Protein AF-A0A557ZTE5-F1 (afdb_monomer_lite)

Radius of gyration: 13.23 Å; chains: 1; bounding box: 36×26×34 Å

Secondary structure (DSSP, 8-state):
--BPPHHHHHHHHHHHT--HHHHHHHHHHHHHHHTTBTT-EE-STT--EETTTTEE-TTTHHHHHHHHHT-SSGGGGGSHHHHHHHHHHHTTTTT--TT-HHHHTSGGGGGHHHHHHHHHHHHHT-

Structure (mmCIF, N/CA/C/O backbone):
data_AF-A0A557ZTE5-F1
#
_entry.id   AF-A0A557ZTE5-F1
#
loop_
_atom_site.group_PDB
_atom_site.id
_atom_site.type_symbol
_atom_site.label_atom_id
_atom_site.label_alt_id
_atom_site.label_comp_id
_atom_site.label_asym_id
_atom_site.label_entity_id
_atom_site.label_seq_id
_atom_site.pdbx_PDB_ins_code
_atom_site.Cartn_x
_atom_site.Cartn_y
_atom_site.Cartn_z
_atom_site.occupancy
_atom_site.B_iso_or_equiv
_atom_site.auth_seq_id
_atom_site.auth_comp_id
_atom_site.auth_asym_id
_atom_site.auth_atom_id
_atom_site.pdbx_PDB_model_num
ATOM 1 N N . MET A 1 1 ? -8.507 14.419 -7.796 1.00 54.81 1 MET A N 1
ATOM 2 C CA . MET A 1 1 ? -7.677 13.266 -7.385 1.00 54.81 1 MET A CA 1
ATOM 3 C C . MET A 1 1 ? -8.506 12.437 -6.425 1.00 54.81 1 MET A C 1
ATOM 5 O O . MET A 1 1 ? -9.174 13.035 -5.591 1.00 54.81 1 MET A O 1
ATOM 9 N N . SER A 1 2 ? -8.540 11.117 -6.603 1.00 81.94 2 SER A N 1
ATOM 10 C CA . SER A 1 2 ? -9.421 10.224 -5.842 1.00 81.94 2 SER A CA 1
ATOM 11 C C . SER A 1 2 ? -8.704 9.749 -4.581 1.00 81.94 2 SER A C 1
ATOM 13 O O . SER A 1 2 ? -7.939 8.782 -4.620 1.00 81.94 2 SER A O 1
ATOM 15 N N . THR A 1 3 ? -8.907 10.477 -3.485 1.00 94.69 3 THR A N 1
ATOM 16 C CA . THR A 1 3 ? -8.450 10.071 -2.154 1.00 94.69 3 THR A CA 1
ATOM 17 C C . THR A 1 3 ? -9.522 9.203 -1.512 1.00 94.69 3 THR A C 1
ATOM 19 O O . THR A 1 3 ? -10.673 9.629 -1.419 1.00 94.69 3 THR A O 1
ATOM 22 N N . LEU A 1 4 ? -9.150 7.999 -1.090 1.00 97.38 4 LEU A N 1
ATOM 23 C CA . LEU A 1 4 ? -10.038 7.069 -0.401 1.00 97.38 4 LEU A CA 1
ATOM 24 C C . LEU A 1 4 ? -9.985 7.268 1.114 1.00 97.38 4 LEU A C 1
ATOM 26 O O . LEU A 1 4 ? -8.943 7.616 1.672 1.00 97.38 4 LEU A O 1
ATOM 30 N N . THR A 1 5 ? -11.109 7.010 1.781 1.00 97.88 5 THR A N 1
ATOM 31 C CA . THR A 1 5 ? -11.174 6.933 3.247 1.00 97.88 5 THR A CA 1
ATOM 32 C C . THR A 1 5 ? -10.529 5.644 3.757 1.00 97.88 5 THR A C 1
ATOM 34 O O . THR A 1 5 ? -10.371 4.675 3.010 1.00 97.88 5 THR A O 1
ATOM 37 N N . ALA A 1 6 ? -10.207 5.580 5.053 1.00 98.19 6 ALA A N 1
ATOM 38 C CA . ALA A 1 6 ? -9.709 4.349 5.667 1.00 98.19 6 ALA A CA 1
ATOM 39 C C . ALA A 1 6 ? -10.658 3.1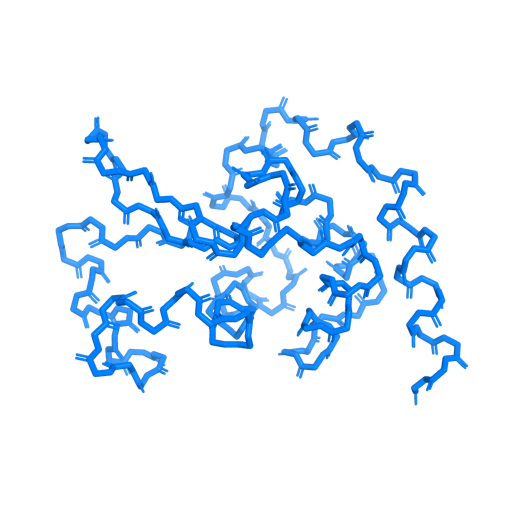52 5.473 1.00 98.19 6 ALA A C 1
ATOM 41 O O . ALA A 1 6 ? -10.187 2.037 5.267 1.00 98.19 6 ALA A O 1
ATOM 42 N N . GLU A 1 7 ? -11.977 3.371 5.500 1.00 98.00 7 GLU A N 1
ATOM 43 C CA . GLU A 1 7 ? -12.984 2.326 5.259 1.00 98.00 7 GLU A CA 1
ATOM 44 C C . GLU A 1 7 ? -12.947 1.807 3.821 1.00 98.00 7 GLU A C 1
ATOM 46 O O . GLU A 1 7 ? -12.942 0.596 3.615 1.00 98.00 7 GLU A O 1
ATOM 51 N N . GLN A 1 8 ? -12.840 2.694 2.829 1.00 98.19 8 GLN A N 1
ATOM 52 C CA . GLN A 1 8 ? -12.703 2.292 1.426 1.00 98.19 8 GLN A CA 1
ATOM 53 C C . GLN A 1 8 ? -11.393 1.527 1.192 1.00 98.19 8 GLN A C 1
ATOM 55 O O . GLN A 1 8 ? -11.384 0.481 0.550 1.00 98.19 8 GLN A O 1
ATOM 60 N N . ILE A 1 9 ? -10.284 1.985 1.784 1.00 98.69 9 ILE A N 1
ATOM 61 C CA . ILE A 1 9 ? -9.002 1.262 1.743 1.00 98.69 9 ILE A CA 1
ATOM 62 C C . ILE A 1 9 ? -9.139 -0.119 2.401 1.00 98.69 9 ILE A C 1
ATOM 64 O O . ILE A 1 9 ? -8.632 -1.110 1.874 1.00 98.69 9 ILE A O 1
ATOM 68 N N . ALA A 1 10 ? -9.840 -0.205 3.537 1.00 98.69 10 ALA A N 1
ATOM 69 C CA . ALA A 1 10 ? -10.093 -1.464 4.230 1.00 98.69 10 ALA A CA 1
ATOM 70 C C . ALA A 1 10 ? -10.931 -2.430 3.386 1.00 98.69 10 ALA A C 1
ATOM 72 O O . ALA A 1 10 ? -10.656 -3.626 3.415 1.00 98.69 10 ALA A O 1
ATOM 73 N N . GLN A 1 11 ? -11.894 -1.941 2.600 1.00 98.44 11 GLN A N 1
ATOM 74 C CA . GLN A 1 11 ? -12.674 -2.771 1.677 1.00 98.44 11 GLN A CA 1
ATOM 75 C C . GLN A 1 11 ? -11.777 -3.412 0.613 1.00 98.44 11 GLN A C 1
ATOM 77 O O . GLN A 1 11 ? -11.779 -4.636 0.491 1.00 98.44 11 GLN A O 1
ATOM 82 N N . HIS A 1 12 ? -10.947 -2.627 -0.082 1.00 98.56 12 HIS A N 1
ATOM 83 C CA . HIS A 1 12 ? -10.008 -3.153 -1.085 1.00 98.56 12 HIS A CA 1
ATOM 84 C C . HIS A 1 12 ? -9.007 -4.147 -0.469 1.00 98.56 12 HIS A C 1
ATOM 86 O O . HIS A 1 12 ? -8.778 -5.237 -0.997 1.00 98.56 12 HIS A 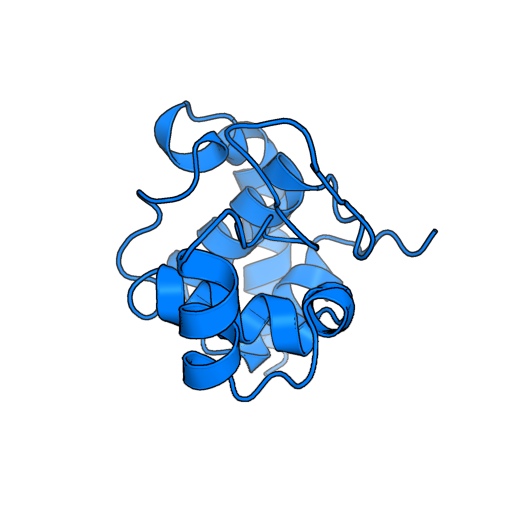O 1
ATOM 92 N N . ALA A 1 13 ? -8.458 -3.833 0.710 1.00 98.62 13 ALA A N 1
ATOM 93 C CA . ALA A 1 13 ? -7.555 -4.737 1.422 1.00 98.62 13 ALA A CA 1
ATOM 94 C C . ALA A 1 13 ? -8.248 -6.042 1.867 1.00 98.62 13 ALA A C 1
ATOM 96 O O . ALA A 1 13 ? -7.670 -7.127 1.761 1.00 98.62 13 ALA A O 1
ATOM 97 N N . TYR A 1 14 ? -9.494 -5.966 2.341 1.00 98.62 14 TYR A N 1
ATOM 98 C CA . TYR A 1 14 ? -10.285 -7.143 2.697 1.00 98.62 14 TYR A CA 1
ATOM 99 C C . TYR A 1 14 ? -10.577 -7.995 1.455 1.00 98.62 14 TYR A C 1
ATOM 101 O O . TYR A 1 14 ? -10.396 -9.212 1.489 1.00 98.62 14 TYR A O 1
ATOM 109 N N . GLN A 1 15 ? -10.950 -7.387 0.331 1.00 98.25 15 GLN A N 1
ATOM 110 C CA . GLN A 1 15 ? -11.182 -8.109 -0.924 1.00 98.25 15 GLN A CA 1
ATOM 111 C C . GLN A 1 15 ? -9.914 -8.807 -1.437 1.00 98.25 15 GLN A C 1
ATOM 113 O O . GLN A 1 15 ? -9.992 -9.945 -1.895 1.00 98.25 15 GLN A O 1
ATOM 118 N N . ALA A 1 16 ? -8.739 -8.195 -1.260 1.00 98.19 16 ALA A N 1
ATOM 119 C CA . ALA A 1 16 ? -7.453 -8.809 -1.599 1.00 98.19 16 ALA A CA 1
ATOM 120 C C . ALA A 1 16 ? -7.060 -9.997 -0.698 1.00 98.19 16 ALA A C 1
ATOM 122 O O . ALA A 1 16 ? -6.220 -10.803 -1.092 1.00 98.19 16 ALA A O 1
ATOM 123 N N . GLY A 1 17 ? -7.655 -10.127 0.495 1.00 98.38 17 GLY A N 1
ATOM 124 C CA . GLY A 1 17 ? -7.440 -11.265 1.400 1.00 98.38 17 GLY A CA 1
ATOM 125 C C . GLY A 1 17 ? -6.857 -10.917 2.772 1.00 98.38 17 GLY A C 1
ATOM 126 O O . GLY A 1 17 ? -6.675 -11.811 3.603 1.00 98.38 17 GLY A O 1
ATOM 127 N N . PHE A 1 18 ? -6.589 -9.642 3.071 1.00 98.56 18 PHE A N 1
ATOM 128 C CA . PHE A 1 18 ? -6.155 -9.246 4.413 1.00 98.56 18 PHE A CA 1
ATOM 129 C C . PHE A 1 18 ? -7.281 -9.434 5.438 1.00 98.56 18 PHE A C 1
ATOM 131 O O . PHE A 1 18 ? -8.439 -9.113 5.176 1.00 98.56 18 PHE A O 1
ATOM 138 N N . ARG A 1 19 ? -6.953 -9.931 6.634 1.00 98.25 19 ARG A N 1
ATOM 139 C CA . ARG A 1 19 ? -7.904 -10.138 7.744 1.00 98.25 19 ARG A CA 1
ATOM 140 C C . ARG A 1 19 ? -7.277 -9.747 9.084 1.00 98.25 19 ARG A C 1
ATOM 142 O O . ARG A 1 19 ? -6.053 -9.673 9.196 1.00 98.25 19 ARG A O 1
ATOM 149 N N . GLY A 1 20 ? -8.112 -9.510 10.097 1.00 97.62 20 GLY A N 1
ATOM 150 C CA . GLY A 1 20 ? -7.681 -9.256 11.478 1.00 97.62 20 GLY A CA 1
ATOM 151 C C . GLY A 1 20 ? -6.641 -8.134 11.609 1.00 97.62 20 GLY A C 1
ATOM 152 O O . GLY A 1 20 ? -6.761 -7.073 10.992 1.00 97.62 20 GLY A O 1
ATOM 153 N N . ASP A 1 21 ? -5.586 -8.378 12.388 1.00 98.06 21 ASP A N 1
ATOM 154 C CA . ASP A 1 21 ? -4.503 -7.404 12.597 1.00 98.06 21 ASP A CA 1
ATOM 155 C C . ASP A 1 21 ? -3.729 -7.074 11.313 1.00 98.06 21 ASP A C 1
ATOM 157 O O . ASP A 1 21 ? -3.237 -5.951 11.156 1.00 98.06 21 ASP A O 1
ATOM 161 N N . ALA A 1 22 ? -3.655 -8.012 10.362 1.00 98.56 22 ALA A N 1
ATOM 162 C CA . ALA A 1 22 ? -3.023 -7.766 9.071 1.00 98.56 22 ALA A CA 1
ATOM 163 C C . ALA A 1 22 ? -3.840 -6.775 8.229 1.00 98.56 22 ALA A C 1
ATOM 165 O O . ALA A 1 22 ? -3.253 -5.915 7.581 1.00 98.56 22 ALA A O 1
ATOM 166 N N . LEU A 1 23 ? -5.176 -6.827 8.294 1.00 98.81 23 LEU A N 1
ATOM 167 C CA . LEU A 1 23 ? -6.043 -5.827 7.658 1.00 98.81 23 LEU A CA 1
ATOM 168 C C . LEU A 1 23 ? -5.838 -4.441 8.270 1.00 98.81 23 LEU A C 1
ATOM 170 O O . LEU A 1 23 ? -5.622 -3.473 7.546 1.00 98.81 23 LEU A O 1
ATOM 174 N N . THR A 1 24 ? -5.821 -4.358 9.602 1.00 98.75 24 THR A N 1
ATOM 175 C CA . THR A 1 24 ? -5.548 -3.094 10.307 1.00 98.75 24 THR A CA 1
ATOM 176 C C . THR A 1 24 ? -4.183 -2.524 9.909 1.00 98.75 24 THR A C 1
ATOM 178 O O . THR A 1 24 ? -4.063 -1.337 9.605 1.00 98.75 24 THR A O 1
ATOM 181 N N . THR A 1 25 ? -3.149 -3.367 9.867 1.00 98.75 25 THR A N 1
ATOM 182 C CA . THR A 1 25 ? -1.797 -2.947 9.473 1.00 98.75 25 THR A CA 1
ATOM 183 C C . THR A 1 25 ? -1.748 -2.499 8.014 1.00 98.75 25 THR A C 1
ATOM 185 O O . THR A 1 25 ? -1.175 -1.450 7.733 1.00 98.75 25 THR A O 1
ATOM 188 N N . ALA A 1 26 ? -2.386 -3.230 7.097 1.00 98.75 26 ALA A N 1
ATOM 189 C CA . ALA A 1 26 ? -2.416 -2.883 5.678 1.00 98.75 26 ALA A CA 1
ATOM 190 C C . ALA A 1 26 ? -3.061 -1.511 5.434 1.00 98.75 26 ALA A C 1
ATOM 192 O O . ALA A 1 26 ? -2.508 -0.709 4.682 1.00 98.75 26 ALA A O 1
ATOM 193 N N . VAL A 1 27 ? -4.179 -1.209 6.101 1.00 98.81 27 VAL A N 1
ATOM 194 C CA . VAL A 1 27 ? -4.855 0.097 5.997 1.00 98.81 27 VAL A CA 1
ATOM 195 C C . VAL A 1 27 ? -3.971 1.214 6.550 1.00 98.81 27 VAL A C 1
ATOM 197 O O . VAL A 1 27 ? -3.798 2.248 5.910 1.00 98.81 27 VAL A O 1
ATOM 200 N N . ALA A 1 28 ? -3.358 0.998 7.716 1.00 98.75 28 ALA A N 1
ATOM 201 C CA . ALA A 1 28 ? -2.468 1.980 8.327 1.00 98.75 28 ALA A CA 1
ATOM 202 C C . ALA A 1 28 ? -1.220 2.262 7.469 1.00 98.75 28 ALA A C 1
ATOM 204 O O . ALA A 1 28 ? -0.782 3.410 7.391 1.00 98.75 28 ALA A O 1
ATOM 205 N N . VAL A 1 29 ? -0.663 1.236 6.816 1.00 98.75 29 VAL A N 1
ATOM 206 C CA . VAL A 1 29 ? 0.454 1.380 5.871 1.00 98.75 29 VAL A CA 1
ATOM 207 C C . VAL A 1 29 ? 0.016 2.168 4.637 1.00 98.75 29 VAL A C 1
ATOM 209 O O . VAL A 1 29 ? 0.681 3.138 4.302 1.00 98.75 29 VAL A O 1
ATOM 212 N N . ALA A 1 30 ? -1.122 1.848 4.012 1.00 98.62 30 ALA A N 1
ATOM 213 C CA . ALA A 1 30 ? -1.606 2.601 2.848 1.00 98.62 30 ALA A CA 1
ATOM 214 C C . ALA A 1 30 ? -1.797 4.097 3.140 1.00 98.62 30 ALA A C 1
ATOM 216 O O . ALA A 1 30 ? -1.398 4.951 2.345 1.00 98.62 30 ALA A O 1
ATOM 217 N N . LEU A 1 31 ? -2.379 4.425 4.297 1.00 98.56 31 LEU A N 1
ATOM 218 C CA . LEU A 1 31 ? -2.557 5.812 4.729 1.00 98.56 31 LEU A CA 1
ATOM 219 C C . LEU A 1 31 ? -1.216 6.518 4.957 1.00 98.56 31 LEU A C 1
ATOM 221 O O . LEU A 1 31 ? -1.072 7.678 4.579 1.00 98.56 31 LEU A O 1
ATOM 225 N N . ALA A 1 32 ? -0.228 5.827 5.526 1.00 98.25 32 ALA A N 1
ATOM 226 C CA . ALA A 1 32 ? 1.102 6.391 5.737 1.00 98.25 32 ALA A CA 1
ATOM 227 C C . ALA A 1 32 ? 1.895 6.577 4.434 1.00 98.25 32 ALA A C 1
ATOM 229 O O . ALA A 1 32 ? 2.648 7.540 4.319 1.00 98.25 32 ALA A O 1
ATOM 230 N N . GLU A 1 33 ? 1.737 5.665 3.474 1.00 97.44 33 GLU A N 1
ATOM 231 C CA . GLU A 1 33 ? 2.440 5.683 2.186 1.00 97.44 33 GLU A CA 1
ATOM 232 C C . GLU A 1 33 ? 1.866 6.731 1.224 1.00 97.44 33 GLU A C 1
ATOM 234 O O . GLU A 1 33 ? 2.609 7.467 0.579 1.00 97.44 33 GLU A O 1
ATOM 239 N N . SER A 1 34 ? 0.537 6.816 1.118 1.00 97.81 34 SER A N 1
ATOM 240 C CA . SER A 1 34 ? -0.128 7.591 0.058 1.00 97.81 34 SER A CA 1
ATOM 241 C C . SER A 1 34 ? -1.089 8.668 0.561 1.00 97.81 34 SER A C 1
ATOM 243 O O . SER A 1 34 ? -1.619 9.438 -0.243 1.00 97.81 34 SER A O 1
ATOM 245 N N . GLY A 1 35 ? -1.394 8.699 1.861 1.00 97.38 35 GLY A N 1
ATOM 246 C CA . GLY A 1 35 ? -2.492 9.511 2.395 1.00 97.38 35 GLY A CA 1
ATOM 247 C C . GLY A 1 35 ? -3.866 9.117 1.839 1.00 97.38 35 GLY A C 1
ATOM 248 O O . GLY A 1 35 ? -4.774 9.943 1.838 1.00 97.38 35 GLY A O 1
ATOM 249 N N . GLY A 1 36 ? -4.007 7.896 1.305 1.00 97.62 36 GLY A N 1
ATOM 250 C CA . GLY A 1 36 ? -5.214 7.418 0.625 1.00 97.62 36 GLY A CA 1
ATOM 251 C C . GLY A 1 36 ? -5.326 7.835 -0.844 1.00 97.62 36 GLY A C 1
ATOM 252 O O . GLY A 1 36 ? -6.350 7.579 -1.475 1.00 97.62 36 GLY A O 1
ATOM 253 N N . ASN A 1 37 ? -4.306 8.477 -1.421 1.00 98.00 37 ASN A N 1
ATOM 254 C CA . ASN A 1 37 ? -4.314 8.865 -2.829 1.00 98.00 37 ASN A CA 1
ATOM 255 C C . ASN A 1 37 ? -4.031 7.659 -3.742 1.00 98.00 37 ASN A C 1
ATOM 257 O O . ASN A 1 37 ? -2.889 7.223 -3.881 1.00 98.00 37 ASN A O 1
ATOM 261 N N . THR A 1 38 ? -5.061 7.179 -4.441 1.00 97.12 38 THR A N 1
ATOM 262 C CA . THR A 1 38 ? -4.959 6.074 -5.422 1.00 97.12 38 THR A CA 1
ATOM 263 C C . THR A 1 38 ? -3.978 6.350 -6.559 1.00 97.12 38 THR A C 1
ATOM 265 O O . THR A 1 38 ? -3.418 5.423 -7.130 1.00 97.12 38 THR A O 1
ATOM 268 N N . ARG A 1 39 ? -3.712 7.625 -6.865 1.00 96.38 39 ARG A N 1
ATOM 269 C CA . ARG A 1 39 ? -2.779 8.051 -7.918 1.00 96.38 39 ARG A CA 1
ATOM 270 C C . ARG A 1 39 ? -1.415 8.490 -7.383 1.00 96.38 39 ARG A C 1
ATOM 272 O O . ARG A 1 39 ? -0.684 9.179 -8.092 1.00 96.38 39 ARG A O 1
ATOM 279 N N . ALA A 1 40 ? -1.075 8.149 -6.138 1.00 96.88 40 ALA A N 1
ATOM 280 C CA . ALA A 1 40 ? 0.248 8.429 -5.593 1.00 96.88 40 ALA A CA 1
ATOM 281 C C . ALA A 1 40 ? 1.328 7.729 -6.432 1.00 96.88 40 ALA A C 1
ATOM 283 O O . ALA A 1 40 ? 1.255 6.526 -6.685 1.00 96.88 40 ALA A O 1
ATOM 284 N N . HIS A 1 41 ? 2.337 8.485 -6.860 1.00 96.88 41 HIS A N 1
ATOM 285 C CA . HIS A 1 41 ? 3.483 7.963 -7.595 1.00 96.88 41 HIS A CA 1
ATOM 286 C C . HIS A 1 41 ? 4.760 8.619 -7.085 1.00 96.88 41 HIS A C 1
ATOM 288 O O . HIS A 1 41 ? 4.870 9.845 -7.080 1.00 96.88 41 HIS A O 1
ATOM 294 N N . ASN A 1 42 ? 5.723 7.800 -6.672 1.00 93.94 42 ASN A N 1
ATOM 295 C CA . ASN A 1 42 ? 7.075 8.243 -6.367 1.00 93.94 42 ASN A CA 1
ATOM 296 C C . ASN A 1 42 ? 8.037 7.659 -7.404 1.00 93.94 42 ASN A C 1
ATOM 298 O O . ASN A 1 42 ? 8.442 6.506 -7.290 1.00 93.94 42 ASN A O 1
ATOM 302 N N . GLY A 1 43 ? 8.390 8.462 -8.408 1.00 91.31 43 GLY A N 1
ATOM 303 C CA . GLY A 1 43 ? 9.353 8.104 -9.453 1.00 91.31 43 GLY A CA 1
ATOM 304 C C . GLY A 1 43 ? 10.800 8.512 -9.160 1.00 91.31 43 GLY A C 1
ATOM 305 O O . GLY A 1 43 ? 11.602 8.552 -10.092 1.00 91.31 43 GLY A O 1
ATOM 306 N N . THR A 1 44 ? 11.130 8.890 -7.919 1.00 89.38 44 THR A N 1
ATOM 307 C CA . THR A 1 44 ? 12.486 9.327 -7.553 1.00 89.38 44 THR A CA 1
ATOM 308 C C . THR A 1 44 ? 13.306 8.125 -7.085 1.00 89.38 44 THR A C 1
ATOM 310 O O . THR A 1 44 ? 12.981 7.561 -6.039 1.00 89.38 44 THR A O 1
ATOM 313 N N . PRO A 1 45 ? 14.392 7.737 -7.786 1.00 82.12 45 PRO A N 1
ATOM 314 C CA . PRO A 1 45 ? 15.257 6.645 -7.348 1.00 82.12 45 PRO A CA 1
ATOM 315 C C . PRO A 1 45 ? 15.721 6.834 -5.891 1.00 82.12 45 PRO A C 1
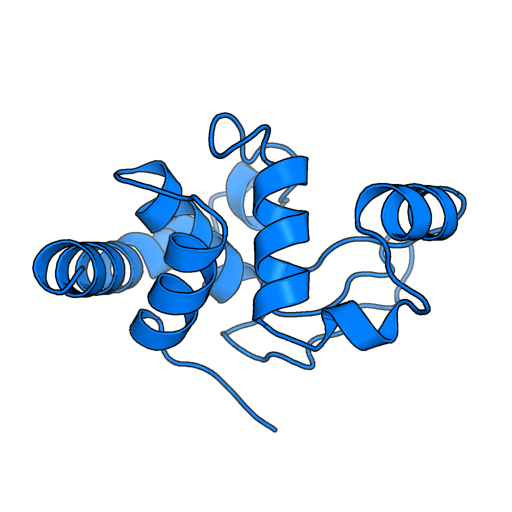ATOM 317 O O . PRO A 1 45 ? 16.095 7.950 -5.523 1.00 82.12 45 PRO A O 1
ATOM 320 N N . PRO A 1 46 ? 15.727 5.776 -5.059 1.00 84.88 46 PRO A N 1
ATOM 321 C CA . PRO A 1 46 ? 15.584 4.353 -5.390 1.00 84.88 46 PRO A CA 1
ATOM 322 C C . PRO A 1 46 ? 14.130 3.833 -5.467 1.00 84.88 46 PRO A C 1
ATOM 324 O O . PRO A 1 46 ? 13.911 2.622 -5.389 1.00 84.88 46 PRO A O 1
ATOM 327 N N . ASP A 1 47 ? 13.142 4.705 -5.666 1.00 89.00 47 ASP A N 1
ATOM 328 C CA . ASP A 1 47 ? 11.741 4.325 -5.833 1.00 89.00 47 ASP A CA 1
ATOM 329 C C . ASP A 1 47 ? 11.212 4.548 -7.253 1.00 89.00 47 ASP A C 1
ATOM 331 O O . ASP A 1 47 ? 11.571 5.485 -7.967 1.00 89.00 47 ASP A O 1
ATOM 335 N N . ASN A 1 48 ? 10.326 3.638 -7.648 1.00 95.12 48 ASN A N 1
ATOM 336 C CA . ASN A 1 48 ? 9.358 3.844 -8.715 1.00 95.12 48 ASN A CA 1
ATOM 337 C C . ASN A 1 48 ? 8.033 3.224 -8.256 1.00 95.12 48 ASN A C 1
ATOM 339 O O . ASN A 1 48 ? 7.669 2.136 -8.697 1.00 95.12 48 ASN A O 1
ATOM 343 N N . SER A 1 49 ? 7.387 3.851 -7.278 1.00 96.56 49 SER A N 1
ATOM 344 C CA . SER A 1 49 ? 6.347 3.245 -6.439 1.00 96.56 49 SER A CA 1
ATOM 345 C C . SER A 1 49 ? 4.960 3.805 -6.740 1.00 96.56 49 SER A C 1
ATOM 347 O O . SER A 1 49 ? 4.809 5.014 -6.904 1.00 96.56 49 SER A O 1
ATOM 349 N N . TYR A 1 50 ? 3.952 2.931 -6.824 1.00 98.00 50 TYR A N 1
ATOM 350 C CA . TYR A 1 50 ? 2.621 3.262 -7.351 1.00 98.00 50 TYR A CA 1
ATOM 351 C C . TYR A 1 50 ? 1.491 2.944 -6.368 1.00 98.00 50 TYR A C 1
ATOM 353 O O . TYR A 1 50 ? 1.503 1.909 -5.692 1.00 98.00 50 TYR A O 1
ATOM 361 N N . GLY A 1 51 ? 0.484 3.814 -6.355 1.00 97.81 51 GLY A N 1
ATOM 362 C CA . GLY A 1 51 ? -0.808 3.590 -5.718 1.00 97.81 51 GLY A CA 1
ATOM 363 C C . GLY A 1 51 ? -0.793 3.665 -4.194 1.00 97.81 51 GLY A C 1
ATOM 364 O O . GLY A 1 51 ? 0.165 4.144 -3.577 1.00 97.81 51 GLY A O 1
ATOM 365 N N . LEU A 1 52 ? -1.886 3.177 -3.606 1.00 98.25 52 LEU A N 1
ATOM 366 C CA . LEU A 1 52 ? -2.199 3.250 -2.176 1.00 98.25 52 LEU A CA 1
ATOM 367 C C . LEU A 1 52 ? -1.098 2.668 -1.282 1.00 98.25 52 LEU A C 1
ATOM 369 O O . LEU A 1 52 ? -0.724 3.283 -0.287 1.00 98.25 52 LEU A O 1
ATOM 373 N N . TRP A 1 53 ? -0.566 1.504 -1.654 1.00 98.44 53 TRP A N 1
ATOM 374 C CA . TRP A 1 53 ? 0.484 0.778 -0.937 1.00 98.44 53 TRP A CA 1
ATOM 375 C C . TRP A 1 53 ? 1.879 1.002 -1.527 1.00 98.44 53 TRP A C 1
ATOM 377 O O . TRP A 1 53 ? 2.782 0.234 -1.210 1.00 98.44 53 TRP A O 1
ATOM 387 N N . GLN A 1 54 ? 2.071 2.008 -2.388 1.00 97.94 54 GLN A N 1
ATOM 388 C CA . GLN A 1 54 ? 3.378 2.367 -2.959 1.00 97.94 54 GLN A CA 1
ATOM 389 C C . GLN A 1 54 ? 4.189 1.144 -3.426 1.00 97.94 54 GLN A C 1
ATOM 391 O O . GLN A 1 54 ? 5.321 0.889 -3.014 1.00 97.94 54 GLN A O 1
ATOM 396 N N . VAL A 1 55 ? 3.590 0.358 -4.321 1.00 97.38 55 VAL A N 1
ATOM 397 C CA . VAL A 1 55 ? 4.205 -0.851 -4.878 1.00 97.38 55 VAL A CA 1
ATOM 398 C C . VAL A 1 55 ? 5.367 -0.449 -5.791 1.00 97.38 55 VAL A C 1
ATOM 400 O O . VAL A 1 55 ? 5.154 0.065 -6.885 1.00 97.38 55 VAL A O 1
ATOM 403 N N . ASN A 1 56 ? 6.601 -0.677 -5.332 1.00 96.31 56 ASN A N 1
ATOM 404 C CA . ASN A 1 56 ? 7.824 -0.346 -6.074 1.00 96.31 56 ASN A CA 1
ATOM 405 C C . ASN A 1 56 ? 8.011 -1.196 -7.354 1.00 96.31 56 ASN A C 1
ATOM 407 O O . ASN A 1 56 ? 8.027 -2.425 -7.321 1.00 96.31 56 ASN A O 1
ATOM 411 N N . MET A 1 57 ? 8.192 -0.541 -8.492 1.00 96.06 57 MET A N 1
ATOM 412 C CA . MET A 1 57 ? 8.379 -1.132 -9.819 1.00 96.06 57 MET A CA 1
ATOM 413 C C . MET A 1 57 ? 9.745 -0.770 -10.422 1.00 96.06 57 MET A C 1
ATOM 415 O O . MET A 1 57 ? 9.918 -0.824 -11.642 1.00 96.06 57 MET A O 1
ATOM 419 N N . LEU A 1 58 ? 10.717 -0.359 -9.603 1.00 95.38 58 LEU A N 1
ATOM 420 C CA . LEU A 1 58 ? 12.034 0.075 -10.067 1.00 95.38 58 LEU A CA 1
ATOM 421 C C . LEU A 1 58 ? 12.826 -1.084 -10.693 1.00 95.38 58 LEU A C 1
ATOM 423 O O . LEU A 1 58 ? 12.920 -2.180 -10.137 1.00 95.38 58 LEU A O 1
ATOM 427 N N . GLY A 1 59 ? 13.452 -0.819 -11.842 1.00 93.06 59 GLY A N 1
ATOM 428 C CA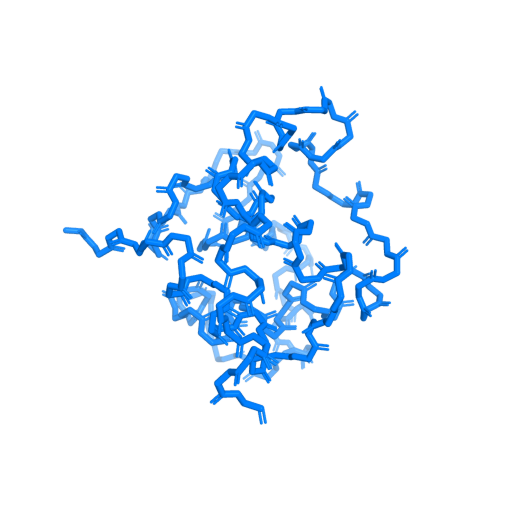 . GLY A 1 59 ? 14.372 -1.751 -12.494 1.00 93.06 59 GLY A CA 1
ATOM 429 C C . GLY A 1 59 ? 13.724 -3.098 -12.824 1.00 93.06 59 GLY A C 1
ATOM 430 O O . GLY A 1 59 ? 12.645 -3.157 -13.413 1.00 93.06 59 GLY A O 1
ATOM 431 N N . SER A 1 60 ? 14.384 -4.192 -12.438 1.00 94.50 60 SER A N 1
ATOM 432 C CA . SER A 1 60 ? 13.907 -5.558 -12.692 1.00 94.50 60 SER A CA 1
ATOM 433 C C . SER A 1 60 ? 12.658 -5.940 -11.888 1.00 94.50 60 SER A C 1
ATOM 435 O O . SER A 1 60 ? 11.966 -6.880 -12.283 1.00 94.50 60 SER A O 1
ATOM 437 N N . MET A 1 61 ? 12.316 -5.207 -10.816 1.00 94.06 61 MET A N 1
ATOM 438 C CA . MET A 1 61 ? 11.079 -5.457 -10.065 1.00 94.06 61 MET A CA 1
ATOM 439 C C . MET A 1 61 ? 9.841 -5.190 -10.913 1.00 94.06 61 MET A C 1
ATOM 441 O O . MET A 1 61 ? 8.872 -5.930 -10.792 1.00 94.06 61 MET A O 1
ATOM 445 N N . GLY A 1 62 ? 9.874 -4.179 -11.789 1.00 94.69 62 GLY A N 1
ATOM 446 C CA . GLY A 1 62 ? 8.732 -3.822 -12.628 1.00 94.69 62 GLY A CA 1
ATOM 447 C C . GLY A 1 62 ? 8.260 -4.988 -13.505 1.00 94.69 62 GLY A C 1
ATOM 448 O O . GLY A 1 62 ? 7.141 -5.464 -13.319 1.00 94.69 62 GLY A O 1
ATOM 449 N N . PRO A 1 63 ? 9.101 -5.508 -14.421 1.00 96.06 63 PRO A N 1
ATOM 450 C CA . PRO A 1 63 ? 8.753 -6.674 -15.232 1.00 96.06 63 PRO A CA 1
ATOM 451 C C . PRO A 1 63 ? 8.379 -7.913 -14.407 1.00 96.06 63 PRO A C 1
ATOM 453 O O . PRO A 1 63 ? 7.410 -8.591 -14.743 1.00 96.06 63 PRO A O 1
ATOM 456 N N . ALA A 1 64 ? 9.099 -8.191 -13.313 1.00 95.44 64 ALA A N 1
ATOM 457 C CA . ALA A 1 64 ? 8.825 -9.353 -12.467 1.00 95.44 64 ALA A CA 1
ATOM 458 C C . ALA A 1 64 ? 7.448 -9.272 -11.787 1.00 95.44 64 ALA A C 1
ATOM 460 O O . ALA A 1 64 ? 6.691 -10.240 -11.814 1.00 95.44 64 ALA A O 1
ATOM 461 N N . ARG A 1 65 ? 7.098 -8.112 -11.219 1.00 96.62 65 ARG A N 1
ATOM 462 C CA . ARG A 1 65 ? 5.806 -7.881 -10.557 1.00 96.62 65 ARG A CA 1
ATOM 463 C C . ARG A 1 65 ? 4.654 -7.835 -11.547 1.00 96.62 65 ARG A C 1
ATOM 465 O O . ARG A 1 65 ? 3.606 -8.386 -11.243 1.00 96.62 65 ARG A O 1
ATOM 472 N N . ARG A 1 66 ? 4.850 -7.265 -12.741 1.00 97.00 66 ARG A N 1
ATOM 473 C CA . ARG A 1 66 ? 3.834 -7.328 -13.803 1.00 97.00 66 ARG A CA 1
ATOM 474 C C . ARG A 1 66 ? 3.487 -8.767 -14.163 1.00 97.00 66 ARG A C 1
ATOM 476 O O . ARG A 1 66 ? 2.318 -9.121 -14.174 1.00 97.00 66 ARG A O 1
ATOM 483 N N . HIS A 1 67 ? 4.492 -9.621 -14.348 1.00 94.94 67 HIS A N 1
ATOM 484 C CA . HIS A 1 67 ? 4.248 -11.046 -14.571 1.00 94.94 67 HIS A CA 1
ATOM 485 C C . HIS A 1 67 ? 3.587 -11.720 -13.355 1.00 94.94 67 HIS A C 1
ATOM 487 O O . HIS A 1 67 ? 2.656 -12.501 -13.510 1.00 94.94 67 HIS A O 1
ATOM 493 N N . GLN A 1 68 ? 4.045 -11.418 -12.136 1.00 93.75 68 GLN A N 1
ATOM 494 C CA . GLN A 1 68 ? 3.511 -12.016 -10.906 1.00 93.75 68 GLN A CA 1
ATOM 495 C C . GLN A 1 68 ? 2.041 -11.655 -10.645 1.00 93.75 68 GLN A C 1
ATOM 497 O O . GLN A 1 68 ? 1.292 -12.491 -10.147 1.00 93.75 68 GLN A O 1
ATOM 502 N N . PHE A 1 69 ? 1.648 -10.417 -10.941 1.00 93.00 69 PHE A N 1
ATOM 503 C CA . PHE A 1 69 ? 0.314 -9.881 -10.662 1.00 93.00 69 PHE A CA 1
ATOM 504 C C . PHE A 1 69 ? -0.571 -9.811 -11.909 1.00 93.00 69 PHE A C 1
ATOM 506 O O . PHE A 1 69 ? -1.675 -9.294 -11.826 1.00 93.00 69 PHE A O 1
ATOM 513 N N . ASN A 1 70 ? -0.104 -10.362 -13.037 1.00 94.62 70 ASN A N 1
ATOM 514 C CA . ASN A 1 70 ? -0.798 -10.346 -14.323 1.00 94.62 70 ASN A CA 1
ATOM 515 C C . ASN A 1 70 ? -1.226 -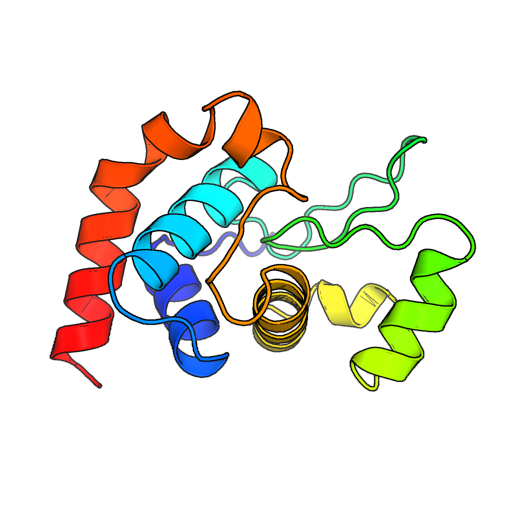8.928 -14.750 1.00 94.62 70 ASN A C 1
ATOM 517 O O . ASN A 1 70 ? -2.385 -8.698 -15.082 1.00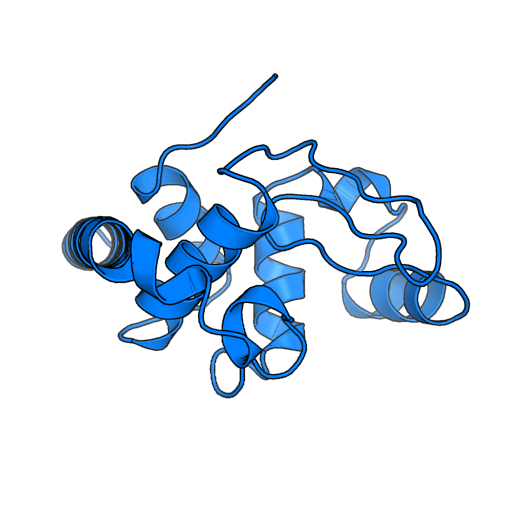 94.62 70 ASN A O 1
ATOM 521 N N . LEU A 1 71 ? -0.273 -7.994 -14.701 1.00 95.75 71 LEU A N 1
ATOM 522 C CA . LEU A 1 71 ? -0.465 -6.597 -15.086 1.00 95.75 71 LEU A CA 1
ATOM 523 C C . LEU A 1 71 ? 0.112 -6.340 -16.481 1.00 95.75 71 LEU A C 1
ATOM 525 O O . LEU A 1 71 ? 1.277 -6.667 -16.744 1.00 95.75 71 LEU A O 1
ATOM 529 N N . ASP A 1 72 ? -0.650 -5.666 -17.332 1.00 95.69 72 ASP A N 1
ATOM 530 C CA . ASP A 1 72 ? -0.216 -5.224 -18.658 1.00 95.69 72 ASP A CA 1
ATOM 531 C C . ASP A 1 72 ? 0.719 -4.008 -18.557 1.00 95.69 72 ASP A C 1
ATOM 533 O O . ASP A 1 72 ? 1.658 -3.848 -19.346 1.00 95.69 72 ASP A O 1
ATOM 537 N N . SER A 1 73 ? 0.518 -3.152 -17.549 1.00 96.44 73 SER A N 1
ATOM 538 C CA . SER A 1 73 ? 1.336 -1.953 -17.332 1.00 96.44 73 SER A CA 1
ATOM 539 C C . SER A 1 73 ? 1.458 -1.576 -15.852 1.00 96.44 73 SER A C 1
ATOM 541 O O . SER A 1 73 ? 0.726 -2.068 -15.002 1.00 96.44 73 SER A O 1
ATOM 543 N N . ASN A 1 74 ? 2.395 -0.681 -15.515 1.00 96.31 74 ASN A N 1
ATOM 544 C CA . ASN A 1 74 ? 2.515 -0.190 -14.135 1.00 96.31 74 ASN A CA 1
ATOM 545 C C . ASN A 1 74 ? 1.325 0.695 -13.723 1.00 96.31 74 ASN A C 1
ATOM 547 O O . ASN A 1 74 ? 1.051 0.807 -12.533 1.00 96.31 74 ASN A O 1
ATOM 551 N N . ASP A 1 75 ? 0.638 1.321 -14.683 1.00 96.69 75 ASP A N 1
ATOM 552 C CA . ASP A 1 75 ? -0.463 2.254 -14.416 1.00 96.69 75 ASP A CA 1
ATOM 553 C C . ASP A 1 75 ? -1.696 1.548 -13.841 1.00 96.69 75 ASP A C 1
ATOM 555 O O . ASP A 1 75 ? -2.500 2.174 -13.154 1.00 96.69 75 ASP A O 1
ATOM 559 N N . GLU A 1 76 ? -1.811 0.235 -14.040 1.00 97.50 76 GLU A N 1
ATOM 560 C CA . GLU A 1 76 ? -2.838 -0.587 -13.397 1.00 97.50 76 GLU A CA 1
ATOM 561 C C . GLU A 1 76 ? -2.687 -0.607 -11.873 1.00 97.50 76 GLU A C 1
ATOM 563 O O . GLU A 1 76 ? -3.666 -0.784 -11.165 1.00 97.50 76 GLU A O 1
ATOM 568 N N . LEU A 1 77 ? -1.503 -0.303 -11.327 1.00 97.81 77 LEU A N 1
ATOM 569 C CA . LEU A 1 77 ? -1.323 -0.135 -9.881 1.00 97.81 77 LEU A CA 1
ATOM 570 C C . LEU A 1 77 ? -1.949 1.158 -9.330 1.00 97.81 77 LEU A C 1
ATOM 572 O O . LEU A 1 77 ? -1.904 1.364 -8.117 1.00 97.81 77 LEU A O 1
ATOM 576 N N . PHE A 1 78 ? -2.510 2.031 -10.175 1.00 97.50 78 PHE A N 1
ATOM 577 C CA . PHE A 1 78 ? -3.391 3.114 -9.726 1.00 97.50 78 PHE A CA 1
ATOM 578 C C . PHE A 1 78 ? -4.827 2.645 -9.468 1.00 97.50 78 PHE A C 1
ATOM 580 O O . PHE A 1 78 ? -5.588 3.370 -8.823 1.00 97.50 78 PHE A O 1
ATOM 587 N N . ASP A 1 79 ? -5.199 1.458 -9.951 1.00 97.50 79 ASP A N 1
ATOM 588 C CA . ASP A 1 79 ? -6.420 0.788 -9.528 1.00 97.50 79 ASP A CA 1
ATOM 589 C C . ASP A 1 79 ? -6.244 0.242 -8.103 1.00 97.50 79 ASP A C 1
ATOM 591 O O . ASP A 1 79 ? -5.223 -0.364 -7.762 1.00 97.50 79 ASP A O 1
ATOM 595 N N . ALA A 1 80 ? -7.223 0.504 -7.238 1.00 97.75 80 ALA A N 1
ATOM 596 C CA . ALA A 1 80 ? -7.117 0.173 -5.823 1.00 97.75 80 ALA A CA 1
ATOM 597 C C . ALA A 1 80 ? -7.149 -1.342 -5.566 1.00 97.75 80 ALA A C 1
ATOM 599 O O . ALA A 1 80 ? -6.466 -1.800 -4.645 1.00 97.75 80 ALA A O 1
ATOM 600 N N . ASP A 1 81 ? -7.877 -2.113 -6.379 1.00 97.75 81 ASP A N 1
ATOM 601 C CA . ASP A 1 81 ? -7.968 -3.566 -6.236 1.00 97.75 81 ASP A CA 1
ATOM 602 C C . ASP A 1 81 ? -6.672 -4.234 -6.685 1.00 97.75 81 ASP A C 1
ATOM 604 O O . ASP A 1 81 ? -6.123 -5.068 -5.959 1.00 97.75 81 ASP A O 1
ATOM 608 N N . GLU A 1 82 ? -6.127 -3.836 -7.837 1.00 98.19 82 GLU A N 1
ATOM 609 C CA . GLU A 1 82 ? -4.844 -4.374 -8.305 1.00 98.19 82 GLU A CA 1
ATOM 610 C C . GLU A 1 82 ? -3.694 -4.010 -7.361 1.00 98.19 82 GLU A C 1
ATOM 612 O O . GLU A 1 82 ? -2.853 -4.853 -7.019 1.00 98.19 82 GLU A O 1
ATOM 617 N N . ASN A 1 83 ? -3.690 -2.782 -6.836 1.00 98.50 83 ASN A N 1
ATOM 618 C CA . ASN A 1 83 ? -2.701 -2.366 -5.848 1.00 98.50 83 ASN A CA 1
ATOM 619 C C . ASN A 1 83 ? -2.820 -3.163 -4.534 1.00 98.50 83 ASN A C 1
ATOM 621 O O . ASN A 1 83 ? -1.799 -3.574 -3.971 1.00 98.50 83 ASN A O 1
ATOM 625 N N . ALA A 1 84 ? -4.044 -3.439 -4.067 1.00 98.62 84 ALA A N 1
ATOM 626 C CA . ALA A 1 84 ? -4.292 -4.236 -2.865 1.00 98.62 84 ALA A CA 1
ATOM 627 C C . ALA A 1 84 ? -3.846 -5.698 -3.031 1.00 98.62 84 ALA A C 1
ATOM 629 O O . ALA A 1 84 ? -3.208 -6.249 -2.128 1.00 98.62 84 ALA A O 1
ATOM 630 N N . LYS A 1 85 ? -4.119 -6.326 -4.185 1.00 98.38 85 LYS A N 1
ATOM 631 C CA . LYS A 1 85 ? -3.666 -7.696 -4.504 1.00 98.38 85 LYS A CA 1
ATOM 632 C C . LYS A 1 85 ? -2.141 -7.795 -4.496 1.00 98.38 85 LYS A C 1
ATOM 634 O O . LYS A 1 85 ? -1.580 -8.696 -3.866 1.00 98.38 85 LYS A O 1
ATOM 639 N N . ALA A 1 86 ? -1.463 -6.836 -5.129 1.00 98.19 86 ALA A N 1
ATOM 640 C CA . ALA A 1 86 ? -0.006 -6.758 -5.118 1.00 98.19 86 ALA A CA 1
ATOM 641 C C . ALA A 1 86 ? 0.539 -6.605 -3.687 1.00 98.19 86 ALA A C 1
ATOM 643 O O . ALA A 1 86 ? 1.450 -7.334 -3.285 1.00 98.19 86 ALA A O 1
ATOM 644 N N . ALA A 1 87 ? -0.046 -5.712 -2.883 1.00 98.38 87 ALA A N 1
ATOM 645 C CA . ALA A 1 87 ? 0.336 -5.525 -1.483 1.00 98.38 87 ALA A CA 1
ATOM 646 C C . ALA A 1 87 ? 0.125 -6.797 -0.641 1.00 98.38 87 ALA A C 1
ATOM 648 O O . ALA A 1 87 ? 0.978 -7.161 0.176 1.00 98.38 87 ALA A O 1
ATOM 649 N N . TYR A 1 88 ? -0.972 -7.523 -0.859 1.00 98.56 88 TYR A N 1
ATOM 650 C CA . TYR A 1 88 ? -1.240 -8.786 -0.174 1.00 98.56 88 TYR A CA 1
ATOM 651 C C . TYR A 1 88 ? -0.176 -9.841 -0.478 1.00 98.56 88 TYR A C 1
ATOM 653 O O . TYR A 1 88 ? 0.390 -10.434 0.442 1.00 98.56 88 TYR A O 1
ATOM 661 N N . ALA A 1 89 ? 0.192 -10.005 -1.747 1.00 97.69 89 ALA A N 1
ATOM 662 C CA . ALA A 1 89 ? 1.253 -10.924 -2.140 1.00 97.69 89 ALA A CA 1
ATOM 663 C C . ALA A 1 89 ? 2.631 -10.509 -1.585 1.00 97.69 89 ALA A C 1
ATOM 665 O O . ALA A 1 89 ? 3.338 -11.336 -1.006 1.00 97.69 89 ALA A O 1
ATOM 666 N N . ILE A 1 90 ? 3.003 -9.226 -1.700 1.00 97.56 90 ILE A N 1
ATOM 667 C CA . ILE A 1 90 ? 4.292 -8.692 -1.211 1.00 97.56 90 ILE A CA 1
ATOM 668 C C . ILE A 1 90 ? 4.418 -8.849 0.306 1.00 97.56 90 ILE A C 1
ATOM 670 O O . ILE A 1 90 ? 5.501 -9.151 0.808 1.00 97.56 90 ILE A O 1
ATOM 674 N N . SER A 1 91 ? 3.313 -8.703 1.038 1.00 97.88 91 SER A N 1
ATOM 675 C CA . SER A 1 91 ? 3.291 -8.855 2.495 1.00 97.88 91 SER A CA 1
ATOM 676 C C . SER A 1 91 ? 3.331 -10.311 2.978 1.00 97.88 91 SER A C 1
ATOM 678 O O . SER A 1 91 ? 3.076 -10.595 4.153 1.00 97.88 91 SER A O 1
ATOM 680 N N . ASN A 1 92 ? 3.621 -11.262 2.083 1.00 97.75 92 ASN A N 1
ATOM 681 C CA . ASN A 1 92 ? 3.498 -12.694 2.336 1.00 97.75 92 ASN A CA 1
ATOM 682 C C . ASN A 1 92 ? 2.114 -13.036 2.915 1.00 97.75 92 ASN A C 1
ATOM 684 O O . ASN A 1 92 ? 2.005 -13.689 3.955 1.00 97.75 92 ASN A O 1
ATOM 688 N N . HIS A 1 93 ? 1.058 -12.561 2.252 1.00 97.88 93 HIS A N 1
ATOM 689 C CA . HIS A 1 93 ? -0.336 -12.774 2.643 1.00 97.88 93 HIS A CA 1
ATOM 690 C C . HIS A 1 93 ? -0.650 -12.192 4.033 1.00 97.88 93 HIS A C 1
ATOM 692 O O . HIS A 1 93 ? -1.299 -12.829 4.863 1.00 97.88 93 HIS A O 1
ATOM 698 N N . GLY A 1 94 ? -0.136 -10.989 4.316 1.00 97.50 94 GLY A N 1
ATOM 699 C CA . GLY A 1 94 ? -0.324 -10.284 5.587 1.00 97.50 94 GLY A CA 1
ATOM 700 C C . GLY A 1 94 ? 0.569 -10.746 6.741 1.00 97.50 94 GLY A C 1
ATOM 701 O O . GLY A 1 94 ? 0.377 -10.298 7.869 1.00 97.50 94 GLY A O 1
ATOM 702 N N . LYS A 1 95 ? 1.550 -11.622 6.490 1.00 97.56 95 LYS A N 1
ATOM 703 C CA . LYS A 1 95 ? 2.465 -12.141 7.524 1.00 97.56 95 LYS A CA 1
ATOM 704 C C . LYS A 1 95 ? 3.644 -11.214 7.816 1.00 97.56 95 LYS A C 1
ATOM 706 O O . LYS A 1 95 ? 4.239 -11.319 8.885 1.00 97.56 95 LYS A O 1
ATOM 711 N N . SER A 1 96 ? 4.030 -10.349 6.879 1.00 97.12 96 SER A N 1
ATOM 712 C CA . SER A 1 96 ? 5.167 -9.441 7.049 1.00 97.12 96 SER A CA 1
ATOM 713 C C . SER A 1 96 ? 5.000 -8.157 6.249 1.00 97.12 96 SER A C 1
ATOM 715 O O . SER A 1 96 ? 4.818 -8.193 5.041 1.00 97.12 96 SER A O 1
ATOM 717 N N . PHE A 1 97 ? 5.159 -7.013 6.912 1.00 97.62 97 PHE A N 1
ATOM 718 C CA . PHE A 1 97 ? 5.138 -5.686 6.285 1.00 97.62 97 PHE A CA 1
ATOM 719 C C . PHE A 1 97 ? 6.541 -5.062 6.190 1.00 97.62 97 PHE A C 1
ATOM 721 O O . PHE A 1 97 ? 6.685 -3.864 5.968 1.00 97.62 97 PHE A O 1
ATOM 728 N N . GLY A 1 98 ? 7.595 -5.876 6.335 1.00 96.50 98 GLY A N 1
ATOM 729 C CA . GLY A 1 98 ? 8.994 -5.437 6.246 1.00 96.50 98 GLY A CA 1
ATOM 730 C C . GLY A 1 98 ? 9.382 -4.661 4.973 1.00 96.50 98 GLY A C 1
ATOM 731 O O . GLY A 1 98 ? 10.228 -3.776 5.087 1.00 96.50 98 GLY A O 1
ATOM 732 N N . PRO A 1 99 ? 8.783 -4.921 3.790 1.00 95.12 99 PRO A N 1
ATOM 733 C CA . PRO A 1 99 ? 9.078 -4.146 2.581 1.00 95.12 99 PRO A CA 1
ATOM 734 C C . PRO A 1 99 ? 8.671 -2.665 2.627 1.00 95.12 99 PRO A C 1
ATOM 736 O O . PRO A 1 99 ? 9.169 -1.893 1.814 1.00 95.12 99 PRO A O 1
ATOM 739 N N . TRP A 1 100 ? 7.787 -2.257 3.545 1.00 96.88 100 TRP A N 1
ATOM 740 C CA . TRP A 1 100 ? 7.315 -0.874 3.643 1.00 96.88 100 TRP A CA 1
ATOM 741 C C . TRP A 1 100 ? 8.120 -0.085 4.670 1.00 96.88 100 TRP A C 1
ATOM 743 O O . TRP A 1 100 ? 8.149 -0.416 5.859 1.00 96.88 100 TRP A O 1
ATOM 753 N N . SER A 1 101 ? 8.749 1.003 4.227 1.00 94.62 101 SER A N 1
ATOM 754 C CA . SER A 1 101 ? 9.534 1.858 5.122 1.00 94.62 101 SER A CA 1
ATOM 755 C C . SER A 1 101 ? 8.651 2.542 6.169 1.00 94.62 101 SER A C 1
ATOM 757 O O . SER A 1 101 ? 9.048 2.636 7.328 1.00 94.62 101 SER A O 1
ATOM 759 N N . THR A 1 102 ? 7.420 2.922 5.807 1.00 96.12 102 THR A N 1
ATOM 760 C CA . THR A 1 102 ? 6.427 3.490 6.737 1.00 96.12 102 THR A CA 1
ATOM 761 C C . THR A 1 102 ? 6.030 2.525 7.854 1.00 96.12 102 THR A C 1
ATOM 763 O O . THR A 1 102 ? 5.651 2.958 8.948 1.00 96.12 102 THR A O 1
ATOM 766 N N . TYR A 1 103 ? 6.145 1.215 7.611 1.00 97.19 103 TYR A N 1
ATOM 767 C CA . TYR A 1 103 ? 5.978 0.193 8.634 1.00 97.19 103 TYR A CA 1
ATOM 768 C C . TYR A 1 103 ? 7.211 0.118 9.543 1.00 97.19 103 TYR A C 1
ATOM 770 O O . TYR A 1 103 ? 7.089 0.221 10.767 1.00 97.19 103 TYR A O 1
ATOM 778 N N . THR A 1 104 ? 8.406 -0.020 8.961 1.00 97.31 104 THR A N 1
ATOM 779 C CA . THR A 1 104 ? 9.650 -0.244 9.720 1.00 97.31 104 THR A CA 1
ATOM 780 C C . THR A 1 104 ? 10.110 0.980 10.511 1.00 97.31 104 THR A C 1
ATOM 782 O O . THR A 1 104 ? 10.624 0.825 11.617 1.00 97.31 104 THR A O 1
ATOM 785 N N . ASN A 1 105 ? 9.860 2.194 10.016 1.00 96.88 105 ASN A N 1
ATOM 786 C CA . ASN A 1 105 ? 10.136 3.444 10.734 1.00 96.88 105 ASN A CA 1
ATOM 787 C C . ASN A 1 105 ? 9.009 3.859 11.704 1.00 96.88 105 ASN A C 1
ATOM 789 O O . ASN A 1 105 ? 9.148 4.838 12.436 1.00 96.88 105 ASN A O 1
ATOM 793 N N . GLY A 1 106 ? 7.892 3.122 11.724 1.00 97.75 106 GLY A N 1
ATOM 794 C CA . GLY A 1 106 ? 6.770 3.347 12.631 1.00 97.75 106 GLY A CA 1
ATOM 795 C C . GLY A 1 106 ? 5.797 4.462 12.234 1.00 97.75 106 GLY A C 1
ATOM 796 O O . GLY A 1 106 ? 4.872 4.725 13.006 1.00 97.75 106 GLY A O 1
ATOM 797 N N . ALA A 1 107 ? 5.935 5.092 11.064 1.00 98.00 107 ALA A N 1
ATOM 798 C CA . ALA A 1 107 ? 5.019 6.136 10.595 1.00 98.00 107 ALA A CA 1
ATOM 799 C C . ALA A 1 107 ? 3.553 5.667 10.554 1.00 98.00 107 ALA A C 1
ATOM 801 O O . ALA A 1 107 ? 2.665 6.405 10.989 1.00 98.00 107 ALA A O 1
ATOM 802 N N . TYR A 1 108 ? 3.308 4.413 10.152 1.00 98.25 108 TYR A N 1
ATOM 803 C CA . TYR A 1 108 ? 1.967 3.809 10.111 1.00 98.25 108 TYR A CA 1
ATOM 804 C C . TYR A 1 108 ? 1.232 3.849 11.459 1.00 98.25 108 TYR A C 1
ATOM 806 O O . TYR A 1 108 ? 0.002 3.883 11.500 1.00 98.25 108 TYR A O 1
ATOM 814 N N . ARG A 1 109 ? 1.960 3.903 12.587 1.00 98.25 109 ARG A N 1
ATOM 815 C CA . ARG A 1 109 ? 1.364 3.884 13.932 1.00 98.25 109 ARG A CA 1
ATOM 816 C C . ARG A 1 109 ? 0.429 5.063 14.183 1.00 98.25 109 ARG A C 1
ATOM 818 O O . ARG A 1 109 ? -0.529 4.910 14.935 1.00 98.25 109 ARG A O 1
ATOM 825 N N . LYS A 1 110 ? 0.662 6.204 13.524 1.00 98.19 110 LYS A N 1
ATOM 826 C CA . LYS A 1 110 ? -0.212 7.387 13.605 1.00 98.19 110 LYS A CA 1
ATOM 827 C C . LYS A 1 110 ? -1.618 7.115 13.060 1.00 98.19 110 LYS A C 1
ATOM 829 O O . LYS A 1 110 ? -2.566 7.753 13.501 1.00 98.19 110 LYS A O 1
ATOM 834 N N . HIS A 1 111 ? -1.751 6.139 12.163 1.00 98.25 111 HIS A N 1
ATOM 835 C CA . HIS A 1 111 ? -3.005 5.774 11.505 1.00 98.25 111 HIS A CA 1
ATOM 836 C C . HIS A 1 111 ? -3.689 4.553 12.133 1.00 98.25 111 HIS A C 1
ATOM 838 O O . HIS A 1 111 ? -4.810 4.230 11.758 1.00 98.25 111 HIS A O 1
ATOM 844 N N . LEU A 1 112 ? -3.069 3.878 13.113 1.00 98.38 112 LEU A N 1
ATOM 845 C CA . LEU A 1 112 ? -3.601 2.630 13.683 1.00 98.38 112 LEU A CA 1
ATOM 846 C C . LEU A 1 112 ? -4.997 2.773 14.296 1.00 98.38 112 LEU A C 1
ATOM 848 O O . LEU A 1 112 ? -5.797 1.845 14.207 1.00 98.38 112 LEU A O 1
ATOM 852 N N . ALA A 1 113 ? -5.297 3.913 14.924 1.00 98.25 113 ALA A N 1
ATOM 853 C CA . ALA A 1 113 ? -6.603 4.137 15.540 1.00 98.25 113 ALA A CA 1
ATOM 854 C C . ALA A 1 113 ? -7.727 4.211 14.493 1.00 98.25 113 ALA A C 1
ATOM 856 O O . ALA A 1 113 ? -8.779 3.605 14.677 1.00 98.25 113 ALA A O 1
ATOM 857 N N . GLU A 1 114 ? -7.494 4.928 13.394 1.00 98.31 114 GLU A N 1
ATOM 858 C CA . GLU A 1 114 ? -8.436 5.036 12.276 1.00 98.31 114 GLU A CA 1
ATOM 859 C C . GLU A 1 114 ? -8.523 3.715 11.501 1.00 98.31 114 GLU A C 1
ATOM 861 O O . GLU A 1 114 ? -9.614 3.198 11.272 1.00 98.31 114 GLU A O 1
ATOM 866 N N . ALA A 1 115 ? -7.375 3.110 11.194 1.00 98.44 115 ALA A N 1
ATOM 867 C CA . ALA A 1 115 ? -7.286 1.843 10.481 1.00 98.44 115 ALA A CA 1
ATOM 868 C C . ALA A 1 115 ? -8.000 0.700 11.212 1.00 98.44 115 ALA A C 1
ATOM 870 O O . ALA A 1 115 ? -8.670 -0.111 10.577 1.00 98.44 115 ALA A O 1
ATOM 871 N N . ARG A 1 116 ? -7.900 0.642 12.548 1.00 98.56 116 ARG A N 1
ATOM 872 C CA . ARG A 1 116 ? -8.599 -0.372 13.347 1.00 98.56 116 ARG A CA 1
ATOM 873 C C . ARG A 1 116 ? -10.114 -0.211 13.251 1.00 98.56 116 ARG A C 1
ATOM 875 O O . ARG A 1 116 ? -10.799 -1.211 13.074 1.00 98.56 116 ARG A O 1
ATOM 882 N N . LYS A 1 117 ? -10.625 1.022 13.338 1.00 98.31 117 LYS A N 1
ATOM 883 C CA . LYS A 1 117 ? -12.066 1.294 13.198 1.00 98.31 117 LYS A CA 1
ATOM 884 C C . LYS A 1 117 ? -12.572 0.866 11.822 1.00 98.31 117 LYS A C 1
ATOM 886 O O . LYS A 1 117 ? -13.559 0.147 11.737 1.00 98.31 117 LYS A O 1
ATOM 891 N N . ALA A 1 118 ? -11.847 1.236 10.768 1.00 98.25 118 ALA A N 1
ATOM 892 C CA . ALA A 1 118 ? -12.177 0.850 9.402 1.00 98.25 118 ALA A CA 1
ATOM 893 C C . ALA A 1 118 ? -12.163 -0.676 9.201 1.00 98.25 118 ALA A C 1
ATOM 895 O O . ALA A 1 118 ? -13.100 -1.240 8.642 1.00 98.25 118 ALA A O 1
ATOM 896 N N . ALA A 1 119 ? -11.129 -1.360 9.699 1.00 98.25 119 ALA A N 1
ATOM 897 C CA . ALA A 1 119 ? -11.012 -2.813 9.604 1.00 98.25 119 ALA A CA 1
ATOM 898 C C . ALA A 1 119 ? -12.136 -3.546 10.357 1.00 98.25 119 ALA A C 1
ATOM 900 O O . ALA A 1 119 ? -12.663 -4.537 9.849 1.00 98.25 119 ALA A O 1
ATOM 901 N N . GLN A 1 120 ? -12.514 -3.061 11.545 1.00 97.94 120 GLN A N 1
ATOM 902 C CA . GLN A 1 120 ? -13.646 -3.589 12.314 1.00 97.94 120 GLN A CA 1
ATOM 903 C C . GLN A 1 120 ? -14.955 -3.415 11.549 1.00 97.94 120 GLN A C 1
ATOM 905 O O . GLN A 1 120 ? -15.649 -4.400 11.321 1.00 97.94 120 GLN A O 1
ATOM 910 N N . HIS A 1 121 ? -15.224 -2.199 11.068 1.00 97.69 121 HIS A N 1
ATOM 911 C CA . HIS A 1 121 ? -16.430 -1.899 10.305 1.00 97.69 121 HIS A CA 1
ATOM 912 C C . HIS A 1 121 ? -16.575 -2.821 9.087 1.00 97.69 121 HIS A C 1
ATOM 914 O O . HIS A 1 121 ? -17.607 -3.462 8.919 1.00 97.69 121 HIS A O 1
ATOM 920 N N . VAL A 1 122 ? -15.521 -2.973 8.278 1.00 97.12 122 VAL A N 1
ATOM 921 C CA . VAL A 1 122 ? -15.541 -3.875 7.112 1.00 97.12 122 VAL A CA 1
ATOM 922 C C . VAL A 1 122 ? -15.753 -5.333 7.525 1.00 97.12 122 VAL A C 1
ATOM 924 O O . VAL A 1 122 ? -16.536 -6.030 6.893 1.00 97.12 122 VAL A O 1
ATOM 927 N N . THR A 1 123 ? -15.112 -5.798 8.599 1.00 94.75 123 THR A N 1
ATOM 928 C CA . THR A 1 123 ? -15.254 -7.192 9.062 1.00 94.75 123 THR A CA 1
ATOM 929 C C . THR A 1 123 ? -16.662 -7.499 9.583 1.00 94.75 123 THR A C 1
ATOM 931 O O . THR A 1 123 ? -17.139 -8.614 9.429 1.00 94.75 123 THR A O 1
ATOM 934 N N . GLU A 1 124 ? -17.348 -6.532 10.192 1.00 94.88 124 GLU A N 1
ATOM 935 C CA . GLU A 1 124 ? -18.720 -6.713 10.692 1.00 94.88 124 GLU A CA 1
ATOM 936 C C . GLU A 1 124 ? -19.767 -6.790 9.568 1.00 94.88 124 GLU A C 1
ATOM 938 O O . GLU A 1 124 ? -20.864 -7.302 9.784 1.00 94.88 124 GLU A O 1
ATOM 943 N N . HIS A 1 125 ? -19.430 -6.298 8.374 1.00 91.00 125 HIS A N 1
ATOM 944 C CA . HIS A 1 125 ? -20.356 -6.158 7.249 1.00 91.00 125 HIS A CA 1
ATOM 945 C C . HIS A 1 125 ? -20.036 -7.109 6.073 1.00 91.00 125 HIS A C 1
ATOM 947 O O . HIS A 1 125 ? -20.658 -6.986 5.016 1.00 91.00 125 HIS A O 1
ATOM 953 N N . HIS A 1 126 ? -19.099 -8.058 6.250 1.00 79.81 126 HIS A N 1
ATOM 954 C CA . HIS A 1 126 ? -18.666 -9.047 5.245 1.00 79.81 126 HIS A CA 1
ATOM 955 C C . HIS A 1 126 ? -18.336 -10.418 5.845 1.00 79.81 126 HIS A C 1
ATOM 957 O O . HIS A 1 126 ? -18.964 -11.403 5.402 1.00 79.81 126 HIS A O 1
#

Foldseek 3Di:
DDADFLLRLLLLLVVLQQADVLSLLSSLQLCLQAVRQLADADPDPVAGFGGSNRRGLPDPNVVVLCVVLVNPHPCCSSPSNSVSNSQCVVCVNSVHPVVRPCVVVVVSVVCSVRSVVSNVVSVVVD

pLDDT: mean 96.27, std 4.9, range [54.81, 98.81]

Organism: NCBI:txid2053003

InterPro domains:
  IPR023346 Lysozyme-like domain superfamily [SSF53955] (8-111)
  IPR043992 Transglycosylase SLT domain 3 [PF18896] (10-102)

Sequence (126 aa):
MSTLTAEQIAQHAYQAGFRGDALTTAVAVALAESGGNTRAHNGTPPDNSYGLWQVNMLGSMGPARRHQFNLDSNDELFDADENAKAAYAISNHGKSFGPWSTYTNGAYRKHLAEARKAAQHVTEHH